Protein AF-A0A7V6Z1V9-F1 (afdb_monomer)

Sequence (91 aa):
MKSPFKTLLETALIASLVLSAVFLVQYFFRSKQLRSATVTFQAEAARAQQIQAVGMTLAQQAHGFREKDKSIDPVLQSLGLLPAPTNAPAN

Solvent-accessible surface area (backbone atoms only — not comparable to full-atom values): 5278 Å² total; per-residue (Å²): 131,83,59,68,67,58,56,53,50,52,52,52,52,52,51,51,52,51,52,51,54,52,50,53,53,52,50,54,53,51,55,52,51,52,54,56,58,51,50,54,54,50,53,52,50,50,48,51,52,51,52,50,53,51,51,51,51,50,46,52,50,52,52,59,47,41,78,76,39,66,83,47,51,68,58,36,35,76,69,66,73,34,85,66,64,96,81,64,82,87,127

pLDDT: mean 74.0, std 12.33, range [41.97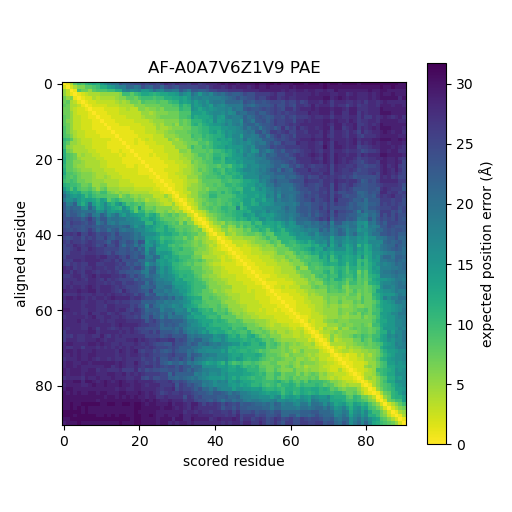, 93.94]

Foldseek 3Di:
DPDVVVVVVVVVVVVVVVVVVVCVVVVVVVVVVVVVVVVVVVVVVVVVVVVVVVVVVVLVVLVVVCVVPVVCVVVCVVVVSDPDPPPDDDD

Mean predicted aligned error: 16.08 Å

Secondary structure (DSSP, 8-state):
---HHHHHHHHHHHHHHHHHHHHHHHHHHHHHHHHHHHHHHHHHHHHHHHHHHHHHHHHHHHHHHHHH-GGGHHHHHHTTSSPPPTTS---

Structure (mmCIF, N/CA/C/O backbone):
data_AF-A0A7V6Z1V9-F1
#
_entry.id   AF-A0A7V6Z1V9-F1
#
loop_
_atom_site.group_PDB
_atom_site.id
_atom_site.type_symbol
_atom_site.label_atom_id
_atom_site.label_alt_id
_atom_site.label_comp_id
_atom_site.label_asym_id
_atom_site.label_entity_id
_atom_site.label_seq_id
_atom_site.pdbx_PDB_ins_code
_atom_site.Cartn_x
_atom_site.Cartn_y
_atom_site.Cartn_z
_atom_site.occupancy
_atom_site.B_iso_or_equiv
_atom_site.auth_seq_id
_atom_site.auth_comp_id
_atom_site.auth_asym_id
_atom_site.auth_atom_id
_atom_site.pdbx_PDB_model_num
ATOM 1 N N . MET A 1 1 ? 32.613 4.561 -48.698 1.00 53.62 1 MET A N 1
ATOM 2 C CA . MET A 1 1 ? 32.565 3.507 -47.657 1.00 53.62 1 MET A CA 1
ATOM 3 C C . MET A 1 1 ? 32.136 4.146 -46.342 1.00 53.62 1 MET A C 1
ATOM 5 O O . MET A 1 1 ? 32.764 5.115 -45.937 1.00 53.62 1 MET A O 1
ATOM 9 N N . LYS A 1 2 ? 31.035 3.698 -45.719 1.00 57.84 2 LYS A N 1
ATOM 10 C CA . LYS A 1 2 ? 30.623 4.202 -44.394 1.00 57.84 2 LYS A CA 1
ATOM 11 C C . LYS A 1 2 ? 31.637 3.710 -43.359 1.00 57.84 2 LYS A C 1
ATOM 13 O O . LYS A 1 2 ? 31.948 2.524 -43.342 1.00 57.84 2 LYS A O 1
ATOM 18 N N . SER A 1 3 ? 32.170 4.616 -42.540 1.00 73.50 3 SER A N 1
ATOM 19 C CA . SER A 1 3 ? 33.113 4.251 -41.479 1.00 73.50 3 SER A CA 1
ATOM 20 C C . SER A 1 3 ? 32.435 3.269 -40.509 1.00 73.50 3 SER A C 1
ATOM 22 O O . SER A 1 3 ? 31.353 3.586 -39.998 1.00 73.50 3 SER A O 1
ATOM 24 N N . PRO A 1 4 ? 33.032 2.094 -40.234 1.00 80.06 4 PRO A N 1
ATOM 25 C CA . PRO A 1 4 ? 32.460 1.114 -39.309 1.00 80.06 4 PRO A CA 1
ATOM 26 C C . PRO A 1 4 ? 32.280 1.710 -37.908 1.00 80.06 4 PRO A C 1
ATOM 28 O O . PRO A 1 4 ? 31.300 1.415 -37.233 1.00 80.06 4 PRO A O 1
ATOM 31 N N . PHE A 1 5 ? 33.154 2.643 -37.521 1.00 79.31 5 PHE A N 1
ATOM 32 C CA . PHE A 1 5 ? 33.098 3.351 -36.245 1.00 79.31 5 PHE A CA 1
ATOM 33 C C . PHE A 1 5 ? 31.83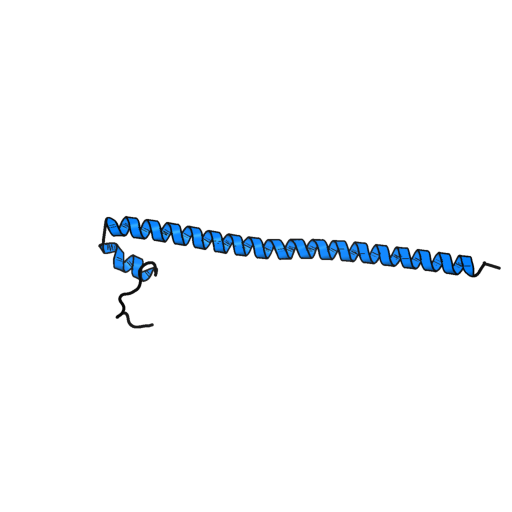9 4.215 -36.099 1.00 79.31 5 PHE A C 1
ATOM 35 O O . PHE A 1 5 ? 31.227 4.253 -35.037 1.00 79.31 5 PHE A O 1
ATOM 42 N N . LYS A 1 6 ? 31.404 4.865 -37.186 1.00 81.56 6 LYS A N 1
ATOM 43 C CA . LYS A 1 6 ? 30.186 5.686 -37.180 1.00 81.56 6 LYS A CA 1
ATOM 44 C C . LYS A 1 6 ? 28.935 4.827 -36.974 1.00 81.56 6 LYS A C 1
ATOM 46 O O . LYS A 1 6 ? 28.059 5.195 -36.204 1.00 81.56 6 LYS A O 1
ATOM 51 N N . THR A 1 7 ? 28.903 3.659 -37.611 1.00 84.56 7 THR A N 1
ATOM 52 C CA . THR A 1 7 ? 27.793 2.700 -37.487 1.00 84.56 7 THR A CA 1
ATOM 53 C C . THR A 1 7 ? 27.702 2.139 -36.066 1.00 84.56 7 THR A C 1
ATOM 55 O O . THR A 1 7 ? 26.610 2.003 -35.529 1.00 84.56 7 THR A O 1
ATOM 58 N N . LEU A 1 8 ? 28.852 1.859 -35.445 1.00 84.19 8 LEU A N 1
ATOM 59 C CA . LEU A 1 8 ? 28.956 1.351 -34.073 1.00 84.19 8 LEU A CA 1
ATOM 60 C C . LEU A 1 8 ? 28.543 2.405 -33.032 1.00 84.19 8 LEU A C 1
ATOM 62 O O . LEU A 1 8 ? 27.881 2.092 -32.045 1.00 84.19 8 LEU A O 1
ATOM 66 N N . LEU A 1 9 ? 28.895 3.670 -33.273 1.00 88.25 9 LEU A N 1
ATOM 67 C CA . LEU A 1 9 ? 28.489 4.785 -32.420 1.00 88.25 9 LEU A CA 1
ATOM 68 C C . LEU A 1 9 ? 26.978 5.050 -32.514 1.00 88.25 9 LEU A C 1
ATOM 70 O O . LEU A 1 9 ? 26.326 5.250 -31.493 1.00 88.25 9 LEU A O 1
ATOM 74 N N . GLU A 1 10 ? 26.412 5.015 -33.723 1.00 87.81 10 GLU A N 1
ATOM 75 C CA . GLU A 1 10 ? 24.970 5.180 -33.942 1.00 87.81 10 GLU A CA 1
ATOM 76 C C . GLU A 1 10 ? 24.164 4.069 -33.255 1.00 87.81 10 GLU A C 1
ATOM 78 O O . GLU A 1 10 ? 23.198 4.362 -32.551 1.00 87.81 10 GLU A O 1
ATOM 83 N N . THR A 1 11 ? 24.577 2.804 -33.371 1.00 87.94 11 THR A N 1
ATOM 84 C CA . THR A 1 11 ? 23.889 1.697 -32.687 1.00 87.94 11 THR A CA 1
ATOM 85 C C . THR A 1 11 ? 24.014 1.776 -31.169 1.00 87.94 11 THR A C 1
ATOM 87 O O . THR A 1 11 ? 23.025 1.538 -30.476 1.00 87.94 11 THR A O 1
ATOM 90 N N . ALA A 1 12 ? 25.176 2.167 -30.637 1.00 89.56 12 ALA A N 1
ATOM 91 C CA . ALA A 1 12 ? 25.356 2.371 -29.200 1.00 89.56 12 ALA A CA 1
ATOM 92 C C . ALA A 1 12 ? 24.465 3.503 -28.656 1.00 89.56 12 ALA A C 1
ATOM 94 O O . ALA A 1 12 ? 23.851 3.357 -27.597 1.00 89.56 12 ALA A O 1
ATOM 95 N N . LEU A 1 13 ? 24.341 4.610 -29.396 1.00 91.75 13 LEU A N 1
ATOM 96 C CA . LEU A 1 13 ? 23.470 5.731 -29.031 1.00 91.75 13 LEU A CA 1
ATOM 97 C C . LEU A 1 13 ? 21.991 5.337 -29.053 1.00 91.75 13 LEU A C 1
ATOM 99 O O . LEU A 1 13 ? 21.2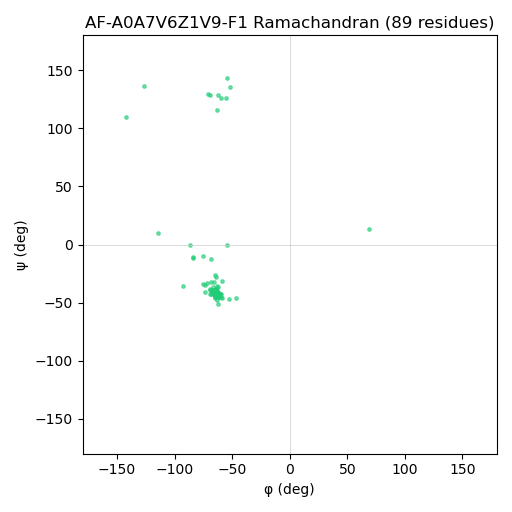58 5.668 -28.122 1.00 91.75 13 LEU A O 1
ATOM 103 N N . ILE A 1 14 ? 21.558 4.591 -30.071 1.00 91.81 14 ILE A N 1
ATOM 104 C CA . ILE A 1 14 ? 20.178 4.098 -30.162 1.00 91.81 14 ILE A CA 1
ATOM 105 C C . ILE A 1 14 ? 19.882 3.125 -29.015 1.00 91.81 14 ILE A C 1
ATOM 107 O O . ILE A 1 14 ? 18.854 3.257 -28.352 1.00 91.81 14 ILE A O 1
ATOM 111 N N . ALA A 1 15 ? 20.788 2.188 -28.728 1.00 90.56 15 ALA A N 1
ATOM 112 C CA . ALA A 1 15 ? 20.622 1.239 -27.629 1.00 90.56 15 ALA A CA 1
ATOM 113 C C . ALA A 1 15 ? 20.534 1.947 -26.266 1.00 90.56 15 ALA A C 1
ATOM 115 O O . ALA A 1 15 ? 19.660 1.628 -25.460 1.00 90.56 15 ALA A O 1
ATOM 116 N N . SER A 1 16 ? 21.388 2.950 -26.036 1.00 90.94 16 SER A N 1
ATOM 117 C CA . SER A 1 16 ? 21.356 3.811 -24.846 1.00 90.94 16 SER A CA 1
ATOM 118 C C . SER A 1 16 ? 20.016 4.542 -24.700 1.00 90.94 16 SER A C 1
ATOM 120 O O . SER A 1 16 ? 19.404 4.525 -23.629 1.00 90.94 16 SER A O 1
ATOM 122 N N . LEU A 1 17 ? 19.511 5.122 -25.793 1.00 93.44 17 LEU A N 1
ATOM 123 C CA . LEU A 1 17 ? 18.236 5.836 -25.805 1.00 93.44 17 LEU A CA 1
ATOM 124 C C . LEU A 1 17 ? 17.061 4.907 -25.463 1.00 93.44 17 LEU A C 1
ATOM 126 O O . LEU A 1 17 ? 16.200 5.265 -24.659 1.00 93.44 17 LEU A O 1
ATOM 130 N N . VAL A 1 18 ? 17.046 3.701 -26.035 1.00 93.94 18 VAL A N 1
ATOM 131 C CA . VAL A 1 18 ? 16.007 2.697 -25.769 1.00 93.94 18 VAL A CA 1
ATOM 132 C C . VAL A 1 18 ? 16.058 2.233 -24.314 1.00 93.94 18 VAL A C 1
ATOM 134 O O . VAL A 1 18 ? 15.017 2.198 -23.658 1.00 93.94 18 VAL A O 1
ATOM 137 N N . LEU A 1 19 ? 17.247 1.943 -23.774 1.00 92.56 19 LEU A N 1
ATOM 138 C CA . LEU A 1 19 ? 17.396 1.581 -22.360 1.00 92.56 19 LEU A CA 1
ATOM 139 C C . LEU A 1 19 ? 16.896 2.693 -21.431 1.00 92.56 19 LEU A C 1
ATOM 141 O O . LEU A 1 19 ? 16.196 2.407 -20.462 1.00 92.56 19 LEU A O 1
ATOM 145 N N . SER A 1 20 ? 17.212 3.952 -21.742 1.00 93.06 20 SER A N 1
ATOM 146 C CA . SER A 1 20 ? 16.749 5.115 -20.978 1.00 93.06 20 SER A CA 1
ATOM 147 C C . SER A 1 20 ? 15.221 5.236 -20.984 1.00 93.06 20 SER A C 1
ATOM 149 O O . SER A 1 20 ? 14.600 5.394 -19.931 1.00 93.06 20 SER A O 1
ATOM 151 N N . ALA A 1 21 ? 14.588 5.074 -22.151 1.00 91.88 21 ALA A N 1
ATOM 152 C CA . ALA A 1 21 ? 13.133 5.105 -22.271 1.00 91.88 21 ALA A CA 1
ATOM 153 C C . ALA A 1 21 ? 12.465 3.971 -21.474 1.00 91.88 21 ALA A C 1
ATOM 155 O O . ALA A 1 21 ? 11.511 4.212 -20.732 1.00 91.88 21 ALA A O 1
ATOM 156 N N . VAL A 1 22 ? 12.995 2.747 -21.564 1.00 93.00 22 VAL A N 1
ATOM 157 C CA . VAL A 1 22 ? 12.498 1.598 -20.789 1.00 93.00 22 VAL A CA 1
ATOM 158 C C . VAL A 1 22 ? 12.656 1.843 -19.289 1.00 93.00 22 VAL A C 1
ATOM 160 O O . VAL A 1 22 ? 11.726 1.583 -18.523 1.00 93.00 22 VAL A O 1
ATOM 163 N N . PHE A 1 23 ? 13.798 2.387 -18.863 1.00 92.25 23 PHE A N 1
ATOM 164 C CA . PHE A 1 23 ? 14.050 2.717 -17.464 1.00 92.25 23 PHE A CA 1
ATOM 165 C C . PHE A 1 23 ? 13.059 3.760 -16.934 1.00 92.25 23 PHE A C 1
ATOM 167 O O . PHE A 1 23 ? 12.483 3.561 -15.866 1.00 92.25 23 PHE A O 1
ATOM 174 N N . LEU A 1 24 ? 12.794 4.828 -17.693 1.00 90.44 24 LEU A N 1
ATOM 175 C CA . LEU A 1 24 ? 11.820 5.865 -17.333 1.00 90.44 24 LEU A CA 1
ATOM 176 C C . LEU A 1 24 ? 10.408 5.298 -17.166 1.00 90.44 24 LEU A C 1
ATOM 178 O O . LEU A 1 24 ? 9.732 5.597 -16.179 1.00 90.44 24 LEU A O 1
ATOM 182 N N . VAL A 1 25 ? 9.978 4.447 -18.100 1.00 89.81 25 VAL A N 1
ATOM 183 C CA . VAL A 1 25 ? 8.667 3.793 -18.039 1.00 89.81 25 VAL A CA 1
ATOM 184 C C . VAL A 1 25 ? 8.574 2.908 -16.794 1.00 89.81 25 VAL A C 1
ATOM 186 O O . VAL A 1 25 ? 7.649 3.067 -15.995 1.00 89.81 25 VAL A O 1
ATOM 189 N N . GLN A 1 26 ? 9.551 2.024 -16.569 1.00 85.19 26 GLN A N 1
ATOM 190 C CA . GLN A 1 26 ? 9.560 1.157 -15.388 1.00 85.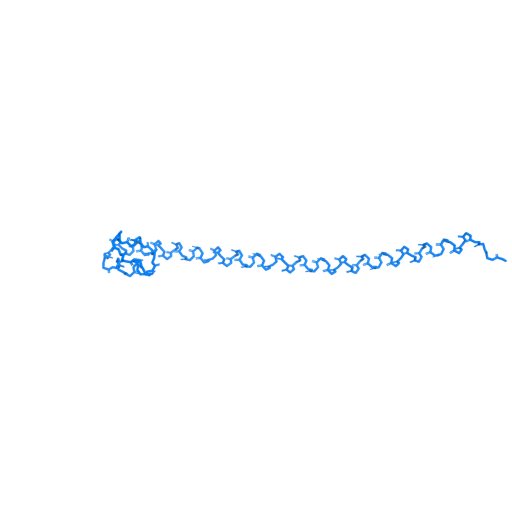19 26 GLN A CA 1
ATOM 191 C C . GLN A 1 26 ? 9.606 1.951 -14.079 1.00 85.19 26 GLN A C 1
ATOM 193 O O . GLN A 1 26 ? 8.865 1.639 -13.147 1.00 85.19 26 GLN A O 1
ATOM 198 N N . TYR A 1 27 ? 10.428 2.999 -14.008 1.00 85.62 27 TYR A N 1
ATOM 199 C CA . TYR A 1 27 ? 10.531 3.864 -12.836 1.00 85.62 27 TYR A CA 1
ATOM 200 C C . TYR A 1 27 ? 9.199 4.549 -12.515 1.00 85.62 27 TYR A C 1
ATOM 202 O O . TYR A 1 27 ? 8.782 4.588 -11.353 1.00 85.62 27 TYR A O 1
ATOM 210 N N . PHE A 1 28 ? 8.491 5.036 -13.535 1.00 80.81 28 PHE A N 1
ATOM 211 C CA . PHE A 1 28 ? 7.186 5.666 -13.366 1.00 80.81 28 PHE A CA 1
ATOM 212 C C . PHE A 1 28 ? 6.131 4.680 -12.845 1.00 80.81 28 PHE A C 1
ATOM 214 O O . PHE A 1 28 ? 5.415 4.986 -11.887 1.00 80.81 28 PHE A O 1
ATOM 221 N N . PHE A 1 29 ? 6.065 3.474 -13.417 1.00 76.56 29 PHE A N 1
ATOM 222 C CA . PHE A 1 29 ? 5.143 2.436 -12.949 1.00 76.56 29 PHE A CA 1
ATOM 223 C C . PHE A 1 29 ? 5.469 1.969 -11.526 1.00 76.56 29 PHE A C 1
ATOM 225 O O . PHE A 1 29 ? 4.570 1.893 -10.687 1.00 76.56 29 PHE A O 1
ATOM 232 N N . ARG A 1 30 ? 6.748 1.741 -11.212 1.00 73.31 30 ARG A N 1
ATOM 233 C CA . ARG A 1 30 ? 7.193 1.326 -9.873 1.00 73.31 30 ARG A CA 1
ATOM 234 C C . ARG A 1 30 ? 6.913 2.400 -8.819 1.00 73.31 30 ARG A C 1
ATOM 236 O O . ARG A 1 30 ? 6.463 2.084 -7.722 1.00 73.31 30 ARG A O 1
ATOM 243 N N . SER A 1 31 ? 7.091 3.673 -9.171 1.00 71.06 31 SER A N 1
ATOM 244 C CA . SER A 1 31 ? 6.770 4.809 -8.294 1.00 71.06 31 SER A CA 1
ATOM 245 C C . SER A 1 31 ? 5.276 4.897 -7.981 1.00 71.06 31 SER A C 1
ATOM 247 O O . SER A 1 31 ? 4.898 5.188 -6.845 1.00 71.06 31 SER A O 1
ATOM 249 N N . LYS A 1 32 ? 4.407 4.609 -8.960 1.00 67.06 32 LYS A N 1
ATOM 250 C CA . LYS A 1 32 ? 2.957 4.536 -8.730 1.00 67.06 32 LYS A CA 1
ATOM 251 C C . LYS A 1 32 ? 2.575 3.361 -7.829 1.00 67.06 32 LYS A C 1
ATOM 253 O O . LYS A 1 32 ? 1.773 3.548 -6.920 1.00 67.06 32 LYS A O 1
ATOM 258 N N . GLN A 1 33 ? 3.189 2.195 -8.031 1.00 62.38 33 GLN A N 1
ATOM 259 C CA . GLN A 1 33 ? 2.931 1.001 -7.218 1.00 62.38 33 GLN A CA 1
ATOM 260 C C . GLN A 1 33 ? 3.347 1.181 -5.750 1.00 62.38 33 GLN A C 1
ATOM 262 O O . GLN A 1 33 ? 2.623 0.770 -4.843 1.00 62.38 33 GLN A O 1
ATOM 267 N N . LEU A 1 34 ? 4.478 1.850 -5.504 1.00 59.72 34 LEU A N 1
ATOM 268 C CA . LEU A 1 34 ? 4.942 2.151 -4.148 1.00 59.72 34 LEU A CA 1
ATOM 269 C C . LEU A 1 34 ? 3.968 3.069 -3.402 1.00 59.72 34 LEU A C 1
ATOM 271 O O . LEU A 1 34 ? 3.691 2.829 -2.232 1.00 59.72 34 LEU A O 1
ATOM 275 N N . ARG A 1 35 ? 3.389 4.069 -4.079 1.00 59.53 35 ARG A N 1
ATOM 276 C CA . ARG A 1 35 ? 2.375 4.948 -3.472 1.00 59.53 35 ARG A CA 1
ATOM 277 C C . ARG A 1 35 ? 1.078 4.210 -3.144 1.00 59.53 35 ARG A C 1
ATOM 279 O O . ARG A 1 35 ? 0.475 4.498 -2.120 1.00 59.53 35 ARG A O 1
ATOM 286 N N . SER A 1 36 ? 0.643 3.258 -3.969 1.00 58.62 36 SER A N 1
ATOM 287 C CA . SER A 1 36 ? -0.555 2.467 -3.653 1.00 58.62 36 SER A CA 1
ATOM 288 C C . SER A 1 36 ? -0.341 1.516 -2.474 1.00 58.62 36 SER A C 1
ATOM 290 O O . SER A 1 36 ? -1.230 1.390 -1.640 1.00 58.62 36 SER A O 1
ATOM 292 N N . ALA A 1 37 ? 0.837 0.893 -2.367 1.00 58.03 37 ALA A N 1
ATOM 293 C CA . ALA A 1 37 ? 1.130 -0.062 -1.298 1.00 58.03 37 ALA A CA 1
ATOM 294 C C . ALA A 1 37 ? 1.316 0.610 0.076 1.00 58.03 37 ALA A C 1
ATOM 296 O O . ALA A 1 37 ? 0.956 0.039 1.104 1.00 58.03 37 ALA A O 1
ATOM 297 N N . THR A 1 38 ? 1.854 1.833 0.117 1.00 59.25 38 THR A N 1
ATOM 298 C CA . THR A 1 38 ? 2.001 2.577 1.378 1.00 59.25 38 THR A CA 1
ATOM 299 C C . THR A 1 38 ? 0.675 3.146 1.878 1.00 59.25 38 THR A C 1
ATOM 301 O O . THR A 1 38 ? 0.446 3.174 3.087 1.00 59.25 38 THR A O 1
ATOM 304 N N . VAL A 1 39 ? -0.220 3.555 0.972 1.00 61.03 39 VAL A N 1
ATOM 305 C CA . VAL A 1 39 ? -1.537 4.105 1.331 1.00 61.03 39 VAL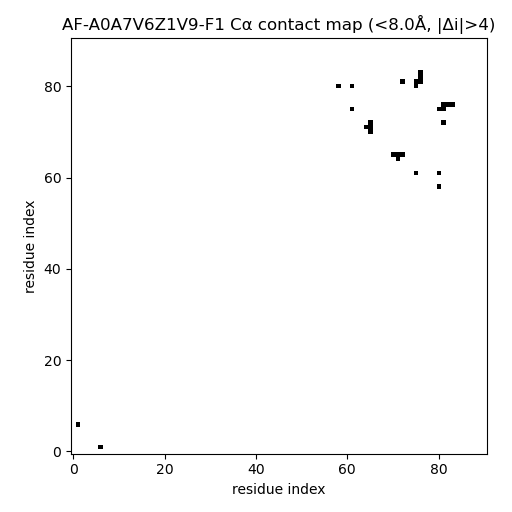 A CA 1
ATOM 306 C C . VAL A 1 39 ? -2.446 3.045 1.950 1.00 61.03 39 VAL A C 1
ATOM 308 O O . VAL A 1 39 ? -3.134 3.343 2.922 1.00 61.03 39 VAL A O 1
ATOM 311 N N . THR A 1 40 ? -2.433 1.805 1.454 1.00 60.66 40 THR A N 1
ATOM 312 C CA . THR A 1 40 ? -3.257 0.731 2.036 1.00 60.66 40 THR A CA 1
ATOM 313 C C . THR A 1 40 ? -2.811 0.387 3.452 1.00 60.66 40 THR A C 1
ATOM 315 O O . THR A 1 40 ? -3.643 0.306 4.351 1.00 60.66 40 THR A O 1
ATOM 318 N N . PHE A 1 41 ? -1.499 0.282 3.680 1.00 61.28 41 PHE A N 1
ATOM 319 C CA . PHE A 1 41 ? -0.964 -0.011 5.008 1.00 61.28 41 PHE A CA 1
ATOM 320 C C . PHE A 1 41 ? -1.222 1.129 6.003 1.00 61.28 41 PHE A C 1
ATOM 322 O O . PHE A 1 41 ? -1.620 0.880 7.138 1.00 61.28 41 PHE A O 1
ATOM 329 N N . GLN A 1 42 ? -1.059 2.389 5.582 1.00 65.00 42 GLN A N 1
ATOM 330 C CA . GLN A 1 42 ? -1.377 3.532 6.443 1.00 65.00 42 GLN A CA 1
ATOM 331 C C . GLN A 1 42 ? -2.871 3.639 6.750 1.00 65.00 42 GLN A C 1
ATOM 333 O O . GLN A 1 42 ? -3.228 3.946 7.884 1.00 65.00 42 GLN A O 1
ATOM 338 N N . ALA A 1 43 ? -3.748 3.369 5.782 1.00 68.50 43 ALA A N 1
ATOM 339 C CA . ALA A 1 43 ? -5.190 3.405 6.004 1.00 68.50 43 ALA A CA 1
ATOM 340 C C . ALA A 1 43 ? -5.646 2.315 6.987 1.00 68.50 43 ALA A C 1
ATOM 342 O O . ALA A 1 43 ? -6.502 2.565 7.836 1.00 68.50 43 ALA A O 1
ATOM 343 N N . GLU A 1 44 ? -5.062 1.120 6.905 1.00 68.06 44 GLU A N 1
ATOM 344 C CA . GLU A 1 44 ? -5.386 0.013 7.804 1.00 68.06 44 GLU A CA 1
ATOM 345 C C . GLU A 1 44 ? -4.812 0.226 9.212 1.00 68.06 44 GLU A C 1
ATOM 347 O O . GLU A 1 44 ? -5.529 0.055 10.200 1.00 68.06 44 GLU A O 1
ATOM 352 N N . ALA A 1 45 ? -3.578 0.731 9.319 1.00 71.00 45 ALA A N 1
ATOM 353 C CA . ALA A 1 45 ? -2.993 1.139 10.595 1.00 71.00 45 ALA A CA 1
ATOM 354 C C . ALA A 1 45 ? -3.783 2.283 11.259 1.00 71.00 45 ALA A C 1
ATOM 356 O O . ALA A 1 45 ? -4.031 2.239 12.463 1.00 71.00 45 ALA A O 1
ATOM 357 N N . ALA A 1 46 ? -4.239 3.273 10.484 1.00 73.19 46 ALA A N 1
ATOM 358 C CA . ALA A 1 46 ? -5.066 4.367 10.991 1.00 73.19 46 ALA A CA 1
ATOM 359 C C . ALA A 1 46 ? -6.433 3.870 11.486 1.00 73.19 46 ALA A C 1
ATOM 361 O O . ALA A 1 46 ? -6.891 4.292 12.546 1.00 73.19 46 ALA A O 1
ATOM 362 N N . ARG A 1 47 ? -7.063 2.922 10.776 1.00 73.31 47 ARG A N 1
ATOM 363 C CA . ARG A 1 47 ? -8.304 2.279 11.239 1.00 73.31 47 ARG A CA 1
ATOM 364 C C . ARG A 1 47 ? -8.094 1.490 12.526 1.00 73.31 47 ARG A C 1
ATOM 366 O O . ARG A 1 47 ? -8.903 1.623 13.438 1.00 73.31 47 ARG A O 1
ATOM 373 N N . ALA A 1 48 ? -7.018 0.711 12.630 1.00 73.81 48 ALA A N 1
ATOM 374 C CA . ALA A 1 48 ? -6.705 -0.042 13.843 1.00 73.81 48 ALA A CA 1
ATOM 375 C C . ALA A 1 48 ? -6.477 0.888 15.047 1.00 73.81 48 ALA A C 1
ATOM 377 O O . ALA A 1 48 ? -7.043 0.660 16.115 1.00 73.81 48 ALA A O 1
ATOM 378 N N . GLN A 1 49 ? -5.725 1.978 14.863 1.00 77.44 49 GLN A N 1
ATOM 379 C CA . GLN A 1 49 ? -5.525 2.995 15.900 1.00 77.44 49 GLN A CA 1
ATOM 380 C C . GLN A 1 49 ? -6.835 3.685 16.291 1.00 77.44 49 GLN A C 1
ATOM 382 O O . GLN A 1 49 ? -7.090 3.895 17.475 1.00 77.44 49 GLN A O 1
ATOM 387 N N . GLN A 1 50 ? -7.696 3.996 15.321 1.00 76.50 50 GLN A N 1
ATOM 388 C CA . GLN A 1 50 ? -8.997 4.603 15.590 1.00 76.50 50 GLN A CA 1
ATOM 389 C C . GLN A 1 50 ? -9.920 3.651 16.363 1.00 76.50 50 GLN A C 1
ATOM 391 O O . GLN A 1 50 ? -10.553 4.071 17.328 1.00 76.50 50 GLN A O 1
ATOM 396 N N . ILE A 1 51 ? -9.959 2.366 15.999 1.00 77.19 51 ILE A N 1
ATOM 397 C CA . ILE A 1 51 ? -10.727 1.343 16.725 1.00 77.19 51 ILE A CA 1
ATOM 398 C C . ILE A 1 51 ? -10.203 1.195 18.156 1.00 77.19 51 ILE A C 1
ATOM 400 O O . ILE A 1 51 ? -10.998 1.165 19.092 1.00 77.19 51 ILE A O 1
ATOM 404 N N . GLN A 1 52 ? -8.883 1.164 18.350 1.00 76.88 52 GLN A N 1
ATOM 405 C CA . GLN A 1 52 ? -8.286 1.101 19.686 1.00 76.88 52 GLN A CA 1
ATOM 406 C C . GLN A 1 52 ? -8.612 2.343 20.523 1.00 76.88 52 GLN A C 1
ATOM 408 O O . GLN A 1 52 ? -8.978 2.210 21.688 1.00 76.88 52 GLN A O 1
ATOM 413 N N . ALA A 1 53 ? -8.545 3.543 19.945 1.00 76.38 53 ALA A N 1
ATOM 414 C CA . ALA A 1 53 ? -8.887 4.781 20.644 1.00 76.38 53 ALA A CA 1
ATOM 415 C C . ALA A 1 53 ? -10.374 4.831 21.048 1.00 76.38 53 ALA A C 1
ATOM 417 O O . ALA A 1 53 ? -10.707 5.225 22.169 1.00 76.38 53 ALA A O 1
ATOM 418 N N . VAL A 1 54 ? -11.274 4.385 20.167 1.00 80.44 54 VAL A N 1
ATOM 419 C CA . VAL A 1 54 ? -12.712 4.280 20.469 1.00 80.44 54 VAL A CA 1
ATOM 420 C C . VAL A 1 54 ? -12.972 3.205 21.530 1.00 80.44 54 VAL A C 1
ATOM 422 O O . VAL A 1 54 ? -13.737 3.434 22.461 1.00 80.44 54 VAL A O 1
ATOM 425 N N . GLY A 1 55 ? -12.289 2.060 21.460 1.00 78.19 55 GLY A N 1
ATOM 426 C CA . GLY A 1 55 ? -12.381 1.012 22.479 1.00 78.19 55 GLY A CA 1
ATOM 427 C C . GLY A 1 55 ? -11.917 1.488 23.858 1.00 78.19 55 GLY A C 1
ATOM 428 O O . GLY A 1 55 ? -12.604 1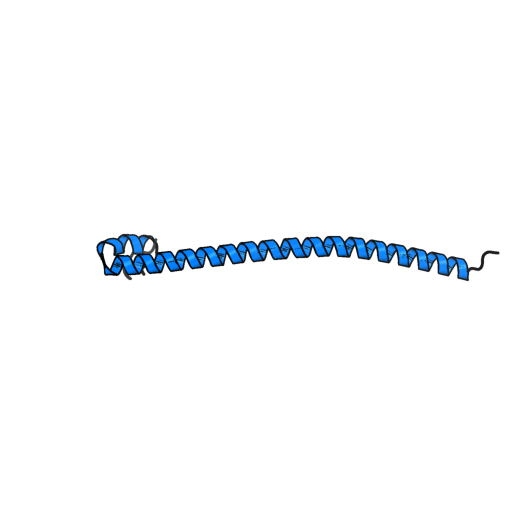.267 24.852 1.00 78.19 55 GLY A O 1
ATOM 429 N N . MET A 1 56 ? -10.797 2.214 23.922 1.00 77.56 56 MET A N 1
ATOM 430 C CA . MET A 1 56 ? -10.267 2.779 25.168 1.00 77.56 56 MET A CA 1
ATOM 431 C C . MET A 1 56 ? -11.192 3.838 25.773 1.00 77.56 56 MET A C 1
ATOM 433 O O . MET A 1 56 ? -11.410 3.847 26.983 1.00 77.56 56 MET A O 1
ATOM 437 N N . THR A 1 57 ? -11.766 4.716 24.949 1.00 80.06 57 THR A N 1
ATOM 438 C CA . THR A 1 57 ? -12.725 5.727 25.427 1.00 80.06 57 THR A CA 1
ATOM 439 C C . THR A 1 57 ? -14.024 5.092 25.914 1.00 80.06 57 THR A C 1
ATOM 441 O O . THR A 1 57 ? -14.527 5.479 26.968 1.00 80.06 57 THR A O 1
ATOM 444 N N . LEU A 1 58 ? -14.528 4.068 25.219 1.00 79.12 58 LEU A N 1
ATOM 445 C CA . LEU A 1 58 ? -15.694 3.308 25.663 1.00 79.12 58 LEU A CA 1
ATOM 446 C C . LEU A 1 58 ? -15.424 2.580 26.988 1.00 79.12 58 LEU A C 1
ATOM 448 O O . LEU A 1 58 ? -16.258 2.635 27.887 1.00 79.12 58 LEU A O 1
ATOM 452 N N . ALA A 1 59 ? -14.247 1.965 27.145 1.00 75.62 59 ALA A N 1
ATOM 453 C CA . ALA A 1 59 ? -13.831 1.321 28.391 1.00 75.62 59 ALA A CA 1
ATOM 454 C C . ALA A 1 59 ? -13.743 2.323 29.556 1.00 75.62 59 ALA A C 1
ATOM 456 O O . ALA A 1 59 ? -14.238 2.056 30.649 1.00 75.62 59 ALA A O 1
ATOM 457 N N . GLN A 1 60 ? -13.172 3.508 29.327 1.00 80.81 60 GLN A N 1
ATOM 458 C CA . GLN A 1 60 ? -13.101 4.564 30.342 1.00 80.81 60 GLN A CA 1
ATOM 459 C C . GLN A 1 60 ? -14.487 5.069 30.752 1.00 80.81 60 GLN A C 1
ATOM 461 O O . GLN A 1 60 ? -14.754 5.231 31.942 1.00 80.81 60 GLN A O 1
ATOM 466 N N . GLN A 1 61 ? -15.385 5.284 29.787 1.00 80.44 61 GLN A N 1
ATOM 467 C CA . GLN A 1 61 ? -16.764 5.680 30.077 1.00 80.44 61 GLN A CA 1
ATOM 468 C C . GLN A 1 61 ? -17.488 4.588 30.864 1.00 80.44 61 GLN A C 1
ATOM 470 O O . GLN A 1 61 ? -18.074 4.876 31.903 1.00 80.44 61 GLN A O 1
ATOM 475 N N . ALA A 1 62 ? -17.383 3.336 30.423 1.00 75.00 62 ALA A N 1
ATOM 476 C CA . ALA A 1 62 ? -17.919 2.171 31.113 1.00 75.00 62 ALA A CA 1
ATOM 477 C C . ALA A 1 62 ? -17.460 2.089 32.577 1.00 75.00 62 ALA A C 1
ATOM 479 O O . ALA A 1 62 ? -18.288 1.915 33.470 1.00 75.00 62 ALA A O 1
ATOM 480 N N . HIS A 1 63 ? -16.166 2.274 32.846 1.00 76.94 63 HIS A N 1
ATOM 481 C CA . HIS A 1 63 ? -15.651 2.309 34.215 1.00 76.94 63 HIS A CA 1
ATOM 482 C C . HIS A 1 63 ? -16.199 3.495 35.023 1.00 76.94 63 HIS A C 1
ATOM 484 O O . HIS A 1 63 ? -16.603 3.304 36.167 1.00 76.94 63 HIS A O 1
ATOM 490 N N . GLY A 1 64 ? -16.305 4.689 34.433 1.00 78.44 64 GLY A N 1
ATOM 491 C CA . GLY A 1 64 ? -16.900 5.850 35.109 1.00 78.44 64 GLY A CA 1
ATOM 492 C C . GLY A 1 64 ? -18.398 5.691 35.410 1.00 78.44 64 GLY A C 1
ATOM 493 O O . GLY A 1 64 ? -18.886 6.189 36.425 1.00 78.44 64 GLY A O 1
ATOM 494 N N . PHE A 1 65 ? -19.141 4.973 34.563 1.00 73.62 65 PHE A N 1
ATOM 495 C CA . PHE A 1 65 ? -20.536 4.618 34.835 1.00 73.62 65 PHE A CA 1
ATOM 496 C C . PHE A 1 65 ? -20.647 3.533 35.908 1.00 73.62 65 PHE A C 1
ATOM 498 O O . PHE A 1 65 ? -21.540 3.610 36.747 1.00 73.62 65 PHE A O 1
ATOM 505 N N . ARG A 1 66 ? -19.706 2.585 35.948 1.00 74.06 66 ARG A N 1
ATOM 506 C CA . ARG A 1 66 ? -19.660 1.514 36.953 1.00 74.06 66 ARG A CA 1
ATOM 507 C C . ARG A 1 66 ? -19.495 2.051 38.372 1.00 74.06 66 ARG A C 1
ATOM 509 O O . ARG A 1 66 ? -20.066 1.504 39.312 1.00 74.06 66 ARG A O 1
ATOM 516 N N . GLU A 1 67 ? -18.721 3.121 38.540 1.00 76.31 67 GLU A N 1
ATOM 517 C CA . GLU A 1 67 ? -18.553 3.787 39.838 1.00 76.31 67 GLU A CA 1
ATOM 518 C C . GLU A 1 67 ? -19.856 4.413 40.357 1.00 76.31 67 GLU A C 1
ATOM 520 O O . GLU A 1 67 ? -20.038 4.534 41.568 1.00 76.31 67 GLU A O 1
ATOM 525 N N . LYS A 1 68 ? -20.776 4.778 39.454 1.00 78.88 68 LYS A N 1
ATOM 526 C CA . LYS A 1 68 ? -22.075 5.377 39.792 1.00 78.88 68 LYS A CA 1
ATOM 527 C C . LYS A 1 68 ? -23.187 4.342 39.924 1.00 78.88 68 LYS A C 1
ATOM 529 O O . LYS A 1 68 ? -24.059 4.501 40.771 1.00 78.88 68 LYS A O 1
ATOM 534 N N . ASP A 1 69 ? -23.153 3.300 39.103 1.00 76.00 69 ASP A N 1
ATOM 535 C CA . ASP A 1 69 ? -24.161 2.251 39.072 1.00 76.00 69 ASP A CA 1
ATOM 536 C C . ASP A 1 69 ? -23.506 0.888 38.817 1.00 76.00 69 ASP A C 1
ATOM 538 O O . ASP A 1 69 ? -23.025 0.594 37.724 1.00 76.00 69 ASP A O 1
ATOM 542 N N . LYS A 1 70 ? -23.501 0.032 39.843 1.00 74.38 70 LYS A N 1
ATOM 543 C CA . LYS A 1 70 ? -22.935 -1.323 39.760 1.00 74.38 70 LYS A CA 1
ATOM 544 C C . LYS A 1 70 ? -23.829 -2.303 38.993 1.00 74.38 70 LYS A C 1
ATOM 546 O O . LYS A 1 70 ? -23.380 -3.402 38.683 1.00 74.38 70 LYS A O 1
ATOM 551 N N . SER A 1 71 ? -25.073 -1.936 38.666 1.00 78.12 71 SER A N 1
ATOM 552 C CA . SER A 1 71 ? -25.987 -2.796 37.899 1.00 78.12 71 SER A CA 1
ATOM 553 C C . SER A 1 71 ? -25.551 -3.003 36.445 1.00 78.12 71 SER A C 1
ATOM 555 O O . SER A 1 71 ? -26.045 -3.912 35.778 1.00 78.12 71 SER A O 1
ATOM 557 N N . ILE A 1 72 ? -24.586 -2.211 35.965 1.00 73.25 72 ILE A N 1
ATOM 558 C CA . ILE A 1 72 ? -24.046 -2.312 34.606 1.00 73.25 72 ILE A CA 1
ATOM 559 C C . ILE A 1 72 ? -22.950 -3.377 34.464 1.00 73.25 72 ILE A C 1
ATOM 561 O O . ILE A 1 72 ? -22.581 -3.714 33.341 1.00 73.25 72 ILE A O 1
ATOM 565 N N . ASP A 1 73 ? -22.433 -3.921 35.571 1.00 72.81 73 ASP A N 1
ATOM 566 C CA . ASP A 1 73 ? -21.421 -4.988 35.589 1.00 72.81 73 ASP A CA 1
ATOM 567 C C . ASP A 1 73 ? -21.726 -6.160 34.622 1.00 72.81 73 ASP A C 1
ATOM 569 O O . ASP A 1 73 ? -20.824 -6.531 33.865 1.00 72.81 73 ASP A O 1
ATOM 573 N N . PRO A 1 74 ? -22.954 -6.719 34.549 1.00 72.44 74 PRO A N 1
ATOM 574 C CA . PRO A 1 74 ? -23.290 -7.759 33.569 1.00 72.44 74 PRO A CA 1
ATOM 575 C C . PRO A 1 74 ? -23.185 -7.288 32.109 1.00 72.44 74 PRO A C 1
ATOM 577 O O . PRO A 1 74 ? -22.748 -8.049 31.245 1.00 72.44 74 PRO A O 1
ATOM 580 N N . VAL A 1 75 ? -23.528 -6.029 31.820 1.00 73.06 75 VAL A N 1
ATOM 581 C CA . VAL A 1 75 ? -23.405 -5.454 30.470 1.00 73.06 75 VAL A CA 1
ATOM 582 C C . VAL A 1 75 ? -21.930 -5.290 30.107 1.00 73.06 75 VAL A C 1
ATOM 584 O O . VAL A 1 75 ? -21.512 -5.669 29.015 1.00 73.06 75 VAL A O 1
ATOM 587 N N . LEU A 1 76 ? -21.107 -4.812 31.037 1.00 70.50 76 LEU A N 1
ATOM 588 C CA . LEU A 1 76 ? -19.673 -4.648 30.814 1.00 70.50 76 LEU A CA 1
ATOM 589 C C . LEU A 1 76 ? -18.921 -5.981 30.68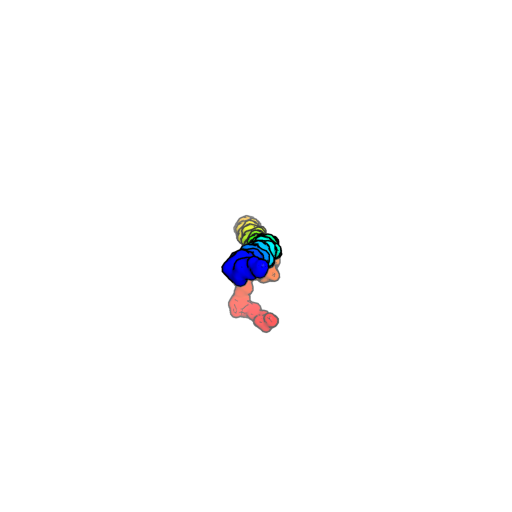4 1.00 70.50 76 LEU A C 1
ATOM 591 O O . LEU A 1 76 ? -17.972 -6.064 29.905 1.00 70.50 76 LEU A O 1
ATOM 595 N N . GLN A 1 77 ? -19.360 -7.031 31.385 1.00 72.06 77 GLN A N 1
ATOM 596 C CA . GLN A 1 77 ? -18.859 -8.397 31.191 1.00 72.06 77 GLN A CA 1
ATOM 597 C C . GLN A 1 77 ? -19.233 -8.944 29.807 1.00 72.06 77 GLN A C 1
ATOM 599 O O . GLN A 1 77 ? -18.382 -9.523 29.139 1.00 72.06 77 GLN A O 1
ATOM 604 N N . SER A 1 78 ? -20.464 -8.705 29.335 1.00 72.38 78 SER A N 1
ATOM 605 C CA . SER A 1 78 ? -20.892 -9.134 27.991 1.00 72.38 78 SER A CA 1
ATOM 606 C C . SER A 1 78 ? -20.119 -8.446 26.858 1.00 72.38 78 SER A C 1
ATOM 608 O O . SER A 1 78 ? -19.919 -9.029 25.796 1.00 72.38 78 SER A O 1
ATOM 610 N N . LEU A 1 79 ? -19.634 -7.225 27.104 1.00 70.44 79 LEU A N 1
ATOM 611 C CA . LEU A 1 79 ? -18.805 -6.452 26.178 1.00 70.44 79 LEU A CA 1
ATO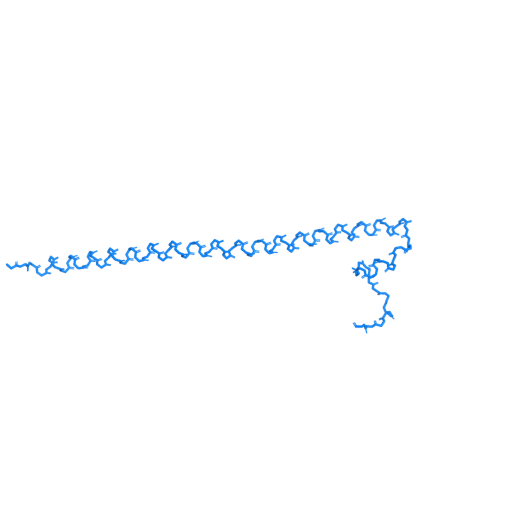M 612 C C . LEU A 1 79 ? -17.303 -6.777 26.296 1.00 70.44 79 LEU A C 1
ATOM 614 O O . LEU A 1 79 ? -16.500 -6.182 25.581 1.00 70.44 79 LEU A O 1
ATOM 618 N N . GLY A 1 80 ? -16.905 -7.682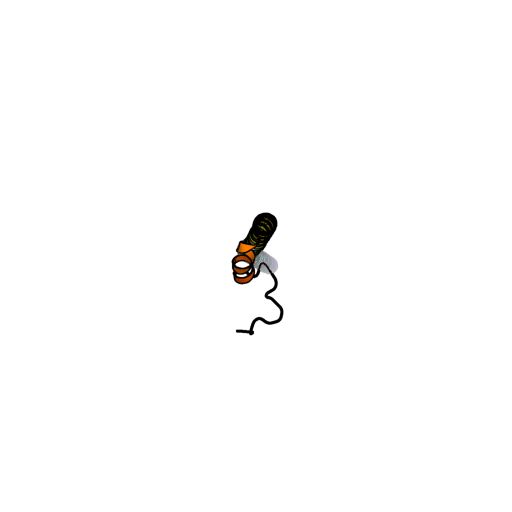 27.201 1.00 68.31 80 GLY A N 1
ATOM 619 C CA . GLY A 1 80 ? -15.500 -8.036 27.441 1.00 68.31 80 GLY A CA 1
ATOM 620 C C . GLY A 1 80 ? -14.667 -6.924 28.094 1.00 68.31 80 GLY A C 1
ATOM 621 O O . GLY A 1 80 ? -13.442 -7.010 28.121 1.00 68.31 80 GLY A O 1
ATOM 622 N N . LEU A 1 81 ? -15.316 -5.880 28.620 1.00 67.81 81 LEU A N 1
ATOM 623 C CA . LEU A 1 81 ? -14.680 -4.739 29.294 1.00 67.81 81 LEU A CA 1
ATOM 624 C C . LEU A 1 81 ? -14.388 -5.015 30.777 1.00 67.81 81 LEU A C 1
ATOM 626 O O . LEU A 1 81 ? -13.683 -4.253 31.436 1.00 67.81 81 LEU A O 1
ATOM 630 N N . LEU A 1 82 ? -14.924 -6.113 31.306 1.00 64.56 82 LEU A N 1
ATOM 631 C CA . LEU A 1 82 ? -14.628 -6.646 32.627 1.00 64.56 82 LEU A CA 1
ATOM 632 C C . LEU A 1 82 ? -14.213 -8.113 32.482 1.00 64.56 82 LEU A C 1
ATOM 634 O O . LEU A 1 82 ? -14.881 -8.843 31.744 1.00 64.56 82 LEU A O 1
ATOM 638 N N . PRO A 1 83 ? -13.152 -8.569 33.177 1.00 57.69 83 PRO A N 1
ATOM 639 C CA . PRO A 1 83 ? -12.845 -9.989 33.234 1.00 57.69 83 PRO A CA 1
ATOM 640 C C . PRO A 1 83 ? -14.080 -10.728 33.750 1.00 57.69 83 PRO A C 1
ATOM 642 O O . PRO A 1 83 ? -14.636 -10.370 34.794 1.00 57.69 83 PRO A O 1
ATOM 645 N N . ALA A 1 84 ? -14.526 -11.732 32.992 1.00 57.06 84 ALA A N 1
ATOM 646 C CA . ALA A 1 84 ? -15.577 -12.623 33.448 1.00 57.06 84 ALA A CA 1
ATOM 647 C C . ALA A 1 84 ? -15.157 -13.209 34.807 1.00 57.06 84 ALA A C 1
ATOM 649 O O . ALA A 1 84 ? -13.964 -13.470 35.013 1.00 57.06 84 ALA A O 1
ATOM 650 N N . PRO A 1 85 ? -16.093 -13.404 35.752 1.00 56.50 85 PRO A N 1
ATOM 651 C CA . PRO A 1 85 ? -15.774 -14.124 36.973 1.00 56.50 85 PRO A CA 1
ATOM 652 C C . PRO A 1 85 ? -15.128 -15.453 36.577 1.00 56.50 85 PRO A C 1
ATOM 654 O O . PRO A 1 85 ? -15.609 -16.128 35.669 1.00 56.50 85 PRO A O 1
ATOM 657 N N . THR A 1 86 ? -14.042 -15.821 37.255 1.00 54.62 86 THR A N 1
ATOM 658 C CA . THR A 1 86 ? -13.174 -16.989 37.003 1.00 54.62 86 THR A CA 1
ATOM 659 C C . THR A 1 86 ? -13.895 -18.347 36.950 1.00 54.62 86 THR A C 1
ATOM 661 O O . THR A 1 86 ? -13.257 -19.364 36.704 1.00 54.62 86 THR A O 1
ATOM 664 N N . ASN A 1 87 ? -15.217 -18.359 37.139 1.00 53.22 87 ASN A N 1
ATOM 665 C CA . ASN A 1 87 ? -16.105 -19.516 37.126 1.00 53.22 87 ASN A CA 1
ATOM 666 C C . ASN A 1 87 ? -17.128 -19.499 35.968 1.00 53.22 87 ASN A C 1
ATOM 668 O O . ASN A 1 87 ? -18.070 -20.288 35.988 1.00 53.22 87 ASN A O 1
ATOM 672 N N . ALA A 1 88 ? -17.009 -18.599 34.985 1.00 49.16 88 ALA A N 1
ATOM 673 C CA . ALA A 1 88 ? -17.860 -18.646 33.797 1.00 49.16 88 ALA A CA 1
ATOM 674 C C . ALA A 1 88 ? -17.462 -19.850 32.915 1.00 49.16 88 ALA A C 1
ATOM 676 O O . ALA A 1 88 ? -16.272 -20.016 32.634 1.00 49.16 88 ALA A O 1
ATOM 677 N N . PRO A 1 89 ? -18.411 -20.706 32.485 1.00 41.97 89 PRO A N 1
ATOM 678 C CA . PRO A 1 89 ? -18.097 -21.813 31.591 1.00 41.97 89 PRO A CA 1
ATOM 679 C C . PRO A 1 89 ? -17.560 -21.254 30.270 1.00 41.97 89 PRO A C 1
ATOM 681 O O . PRO A 1 89 ? -18.162 -20.360 29.675 1.00 41.97 89 PRO A O 1
ATOM 684 N N . ALA A 1 90 ? -16.406 -21.765 29.843 1.00 43.97 90 ALA A N 1
ATOM 685 C CA . ALA A 1 90 ? -15.849 -21.477 28.531 1.00 43.97 90 ALA A CA 1
ATOM 686 C C . ALA A 1 90 ? -16.814 -22.013 27.464 1.00 43.97 90 ALA A C 1
ATOM 688 O O . ALA A 1 90 ? -17.048 -23.221 27.411 1.00 43.97 90 ALA A O 1
ATOM 689 N N . ASN A 1 91 ? -17.382 -21.112 26.662 1.00 46.97 91 ASN A N 1
ATOM 690 C CA . ASN A 1 91 ? -18.054 -21.455 25.408 1.00 46.97 91 ASN A CA 1
ATOM 691 C C . ASN A 1 91 ? -17.067 -21.326 24.252 1.00 46.97 91 ASN A C 1
ATOM 693 O O . ASN A 1 91 ? -16.306 -20.330 24.254 1.00 46.97 91 ASN A O 1
#

Radius of gyration: 32.45 Å; Cα contacts (8 Å, |Δi|>4): 14; chains: 1; bounding box: 59×28×88 Å